Protein AF-A0A4Z1E036-F1 (afdb_monomer)

Structure (mmCIF, N/CA/C/O backbone):
data_AF-A0A4Z1E036-F1
#
_entry.id   AF-A0A4Z1E036-F1
#
loop_
_atom_site.group_PDB
_atom_site.id
_atom_site.type_symbol
_atom_site.label_atom_id
_atom_site.label_alt_id
_atom_site.label_comp_id
_atom_site.label_asym_id
_atom_site.label_entity_id
_atom_site.label_seq_id
_atom_site.pdbx_PDB_ins_code
_atom_site.Cartn_x
_atom_site.Cartn_y
_atom_site.Cartn_z
_atom_site.occupancy
_atom_site.B_iso_or_equiv
_atom_site.auth_seq_id
_atom_site.auth_comp_id
_atom_site.auth_asym_id
_atom_site.auth_atom_id
_atom_site.pdbx_PDB_model_num
ATOM 1 N N . MET A 1 1 ? -38.107 12.950 8.044 1.00 41.47 1 MET A N 1
ATOM 2 C CA . MET A 1 1 ? -37.523 11.751 8.669 1.00 41.47 1 MET A CA 1
ATOM 3 C C . MET A 1 1 ? -36.057 11.740 8.290 1.00 41.47 1 MET A C 1
ATOM 5 O O . MET A 1 1 ? -35.736 11.363 7.174 1.00 41.47 1 MET A O 1
ATOM 9 N N . SER A 1 2 ? -35.205 12.305 9.141 1.00 47.75 2 SER A N 1
ATOM 10 C CA . SER A 1 2 ? -33.756 12.141 9.045 1.00 47.75 2 SER A CA 1
ATOM 11 C C . SER A 1 2 ? -33.457 10.751 9.588 1.00 47.75 2 SER A C 1
ATOM 13 O O . SER A 1 2 ? -33.493 10.552 10.797 1.00 47.75 2 SER A O 1
ATOM 15 N N . GLY A 1 3 ? -33.319 9.769 8.699 1.00 47.22 3 GLY A N 1
ATOM 16 C CA . GLY A 1 3 ? -32.776 8.479 9.098 1.00 47.22 3 GLY A CA 1
ATOM 17 C C . GLY A 1 3 ? -31.309 8.702 9.423 1.00 47.22 3 GLY A C 1
ATOM 18 O O . GLY A 1 3 ? -30.538 9.004 8.514 1.00 47.22 3 GLY A O 1
ATOM 19 N N . GLU A 1 4 ? -30.954 8.641 10.704 1.00 47.59 4 GLU A N 1
ATOM 20 C CA . GLU A 1 4 ? -29.578 8.358 11.101 1.00 47.59 4 GLU A CA 1
ATOM 21 C C . GLU A 1 4 ? -29.178 7.072 10.384 1.00 47.59 4 GLU A C 1
ATOM 23 O O . GLU A 1 4 ? -29.801 6.023 10.552 1.00 47.59 4 GLU A O 1
ATOM 28 N N . VAL A 1 5 ? -28.209 7.185 9.480 1.00 48.34 5 VAL A N 1
ATOM 29 C CA . VAL A 1 5 ? -27.509 6.015 8.974 1.00 48.34 5 VAL A CA 1
ATOM 30 C C . VAL A 1 5 ? -26.535 5.662 10.084 1.00 48.34 5 VAL A C 1
ATOM 32 O O . VAL A 1 5 ? -25.464 6.259 10.163 1.00 48.34 5 VAL A O 1
ATOM 35 N N . ASP A 1 6 ? -26.934 4.745 10.964 1.00 50.53 6 ASP A N 1
ATOM 36 C CA . ASP A 1 6 ? -25.985 4.065 11.840 1.00 50.53 6 ASP A CA 1
ATOM 37 C C . ASP A 1 6 ? -25.040 3.277 10.931 1.00 50.53 6 ASP A C 1
ATOM 39 O O . ASP A 1 6 ? -25.366 2.199 10.426 1.00 50.53 6 ASP A O 1
ATOM 43 N N . LEU A 1 7 ? -23.879 3.868 10.651 1.00 52.84 7 LEU A N 1
ATOM 44 C CA . LEU A 1 7 ? -22.735 3.156 10.105 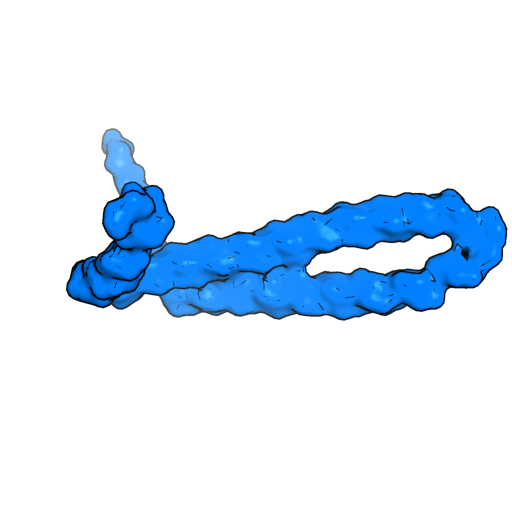1.00 52.84 7 LEU A CA 1
ATOM 45 C C . LEU A 1 7 ? -22.229 2.240 11.217 1.00 52.84 7 LEU A C 1
ATOM 47 O O . LEU A 1 7 ? -21.335 2.597 11.978 1.00 52.84 7 LEU A O 1
ATOM 51 N N . LEU A 1 8 ? -22.857 1.071 11.336 1.00 65.69 8 LEU A N 1
ATOM 52 C CA . LEU A 1 8 ? -22.370 0.005 12.193 1.00 65.69 8 LEU A CA 1
ATOM 53 C C . LEU A 1 8 ? -21.143 -0.597 11.498 1.00 65.69 8 LEU A C 1
ATOM 55 O O . LEU A 1 8 ? -21.268 -1.455 10.627 1.00 65.69 8 LEU A O 1
ATOM 59 N N . ILE A 1 9 ? -19.966 -0.067 11.813 1.00 66.56 9 ILE A N 1
ATOM 60 C CA . ILE A 1 9 ? -18.700 -0.674 11.413 1.00 66.56 9 ILE A CA 1
ATOM 61 C C . ILE A 1 9 ? -18.477 -1.841 12.372 1.00 66.56 9 ILE A C 1
ATOM 63 O O . ILE A 1 9 ? -18.337 -1.614 13.572 1.00 66.56 9 ILE A O 1
ATOM 67 N N . ASP A 1 10 ? -18.489 -3.074 11.862 1.00 81.81 10 ASP A N 1
ATOM 68 C CA . ASP A 1 10 ? -18.016 -4.225 12.630 1.00 81.81 10 ASP A CA 1
ATOM 69 C C . ASP A 1 10 ? -16.491 -4.085 12.784 1.00 81.81 10 ASP A C 1
ATOM 71 O O . ASP A 1 10 ? -15.777 -4.078 11.773 1.00 81.81 10 ASP A O 1
ATOM 75 N N . PRO A 1 11 ? -15.970 -3.923 14.012 1.00 79.31 11 PRO A N 1
ATOM 76 C CA . PRO A 1 11 ? -14.546 -3.699 14.216 1.00 79.31 11 PRO A CA 1
ATOM 77 C C . PRO A 1 11 ? -13.673 -4.853 13.723 1.00 79.31 11 PRO A C 1
ATOM 79 O O . PRO A 1 11 ? -12.568 -4.609 13.237 1.00 79.31 11 PRO A O 1
ATOM 82 N N . ASP A 1 12 ? -14.164 -6.092 13.791 1.00 80.38 12 ASP A N 1
ATOM 83 C CA . ASP A 1 12 ? -13.416 -7.258 13.323 1.00 80.38 12 ASP A CA 1
ATOM 84 C C . ASP A 1 12 ? -13.336 -7.268 11.785 1.00 80.38 12 ASP A C 1
ATOM 86 O O . ASP A 1 12 ? -12.280 -7.543 11.211 1.00 80.38 12 ASP A O 1
ATOM 90 N N . GLU A 1 13 ? -14.422 -6.891 11.100 1.00 83.75 13 GLU A N 1
ATOM 91 C CA . GLU A 1 13 ? -14.451 -6.747 9.636 1.00 83.75 13 GLU A CA 1
ATOM 92 C C . GLU A 1 13 ? -13.587 -5.569 9.157 1.00 83.75 13 GLU A C 1
ATOM 94 O O . GLU A 1 13 ? -12.921 -5.651 8.121 1.00 83.75 13 GLU A O 1
ATOM 99 N N . ALA A 1 14 ? -13.557 -4.478 9.925 1.00 80.38 14 ALA A N 1
ATOM 100 C CA . ALA A 1 14 ? -12.704 -3.329 9.656 1.00 80.38 14 ALA A CA 1
ATOM 101 C C . ALA A 1 14 ? -11.216 -3.673 9.825 1.00 80.38 14 ALA A C 1
ATOM 103 O O . ALA A 1 14 ? -10.407 -3.335 8.961 1.00 80.38 14 ALA A O 1
ATOM 104 N N . LEU A 1 15 ? -10.842 -4.402 10.880 1.00 82.44 15 LEU A N 1
ATOM 105 C CA . LEU A 1 15 ? -9.472 -4.897 11.051 1.00 82.44 15 LEU A CA 1
ATOM 106 C C . LEU A 1 15 ? -9.064 -5.857 9.927 1.00 82.44 15 LEU A C 1
ATOM 108 O O . LEU A 1 15 ? -7.929 -5.778 9.456 1.00 82.44 15 LEU A O 1
ATOM 112 N N . GLY A 1 16 ? -9.985 -6.706 9.461 1.00 84.56 16 GLY A N 1
ATOM 113 C CA . GLY A 1 16 ? -9.780 -7.539 8.273 1.00 84.56 16 GLY A CA 1
ATOM 114 C C . GLY A 1 16 ? -9.474 -6.703 7.027 1.00 84.56 16 GLY A C 1
ATOM 115 O O . GLY A 1 16 ? -8.433 -6.883 6.403 1.00 84.56 16 GLY A O 1
ATOM 116 N N . HIS A 1 17 ? -10.305 -5.700 6.723 1.00 83.06 17 HIS A N 1
ATOM 117 C CA . HIS A 1 17 ? -10.050 -4.784 5.604 1.00 83.06 17 HIS A CA 1
ATOM 118 C C . HIS A 1 17 ? -8.730 -4.014 5.744 1.00 83.06 17 HIS A C 1
ATOM 120 O O . HIS A 1 17 ? -8.036 -3.777 4.755 1.00 83.06 17 HIS A O 1
ATOM 126 N N . ALA A 1 18 ? -8.362 -3.602 6.960 1.00 82.44 18 ALA A N 1
ATOM 127 C CA . ALA A 1 18 ? -7.091 -2.929 7.202 1.00 82.44 18 ALA A CA 1
ATOM 128 C C . ALA A 1 18 ? -5.893 -3.831 6.864 1.00 82.44 18 ALA A C 1
ATOM 130 O O . ALA A 1 18 ? -4.922 -3.352 6.276 1.00 82.44 18 ALA A O 1
ATOM 131 N N . GLN A 1 19 ? -5.972 -5.126 7.189 1.00 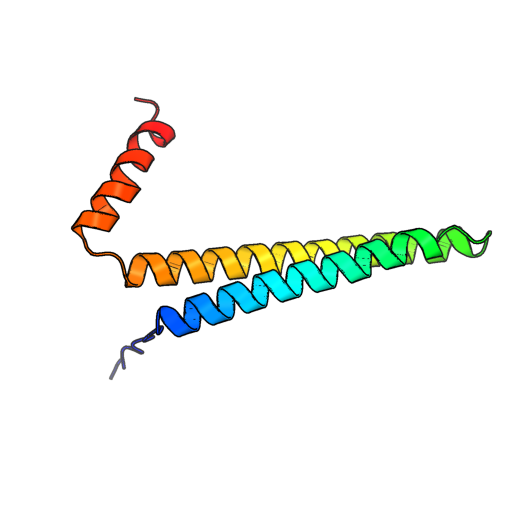84.25 19 GLN A N 1
ATOM 132 C CA . GLN A 1 19 ? -4.953 -6.115 6.828 1.00 84.25 19 GLN A CA 1
ATOM 133 C C . GLN A 1 19 ? -4.871 -6.305 5.310 1.00 84.25 19 GLN A C 1
ATOM 135 O O . GLN A 1 19 ? -3.770 -6.240 4.769 1.00 84.25 19 GLN A O 1
ATOM 140 N N . ASP A 1 20 ? -6.008 -6.400 4.615 1.00 87.00 20 ASP A N 1
ATOM 141 C CA . ASP A 1 20 ? -6.043 -6.497 3.148 1.00 87.00 20 ASP A CA 1
ATOM 142 C C . ASP A 1 20 ? -5.353 -5.296 2.473 1.00 87.00 20 A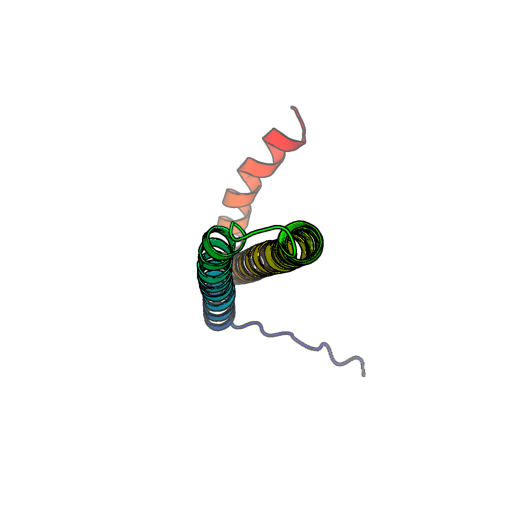SP A C 1
ATOM 144 O O . ASP A 1 20 ? -4.637 -5.440 1.479 1.00 87.00 20 ASP A O 1
ATOM 148 N N . HIS A 1 21 ? -5.531 -4.087 3.020 1.00 85.62 21 HIS A N 1
ATOM 149 C CA . HIS A 1 21 ? -4.853 -2.890 2.522 1.00 85.62 21 HIS A CA 1
ATOM 150 C C . HIS A 1 21 ? -3.330 -2.950 2.702 1.00 85.62 21 HIS A C 1
ATOM 152 O O . HIS A 1 21 ? -2.607 -2.497 1.811 1.00 85.62 21 HIS A O 1
ATOM 158 N N . VAL A 1 22 ? -2.850 -3.502 3.820 1.00 82.94 22 VAL A N 1
ATOM 159 C CA . VAL A 1 22 ? -1.416 -3.688 4.091 1.00 82.94 22 VAL A CA 1
ATOM 160 C C . VAL A 1 22 ? -0.824 -4.757 3.174 1.00 82.94 22 VAL A C 1
ATOM 162 O O . VAL A 1 22 ? 0.196 -4.500 2.541 1.00 82.94 22 VAL A O 1
ATOM 165 N N . GLU A 1 23 ? -1.485 -5.907 3.022 1.00 88.06 23 GLU A N 1
ATOM 166 C CA . GLU A 1 23 ? -1.039 -6.966 2.105 1.00 88.06 23 GLU A CA 1
ATOM 167 C C . GLU A 1 23 ? -0.973 -6.464 0.656 1.00 88.06 23 GLU A C 1
ATOM 169 O O . GLU A 1 23 ? 0.021 -6.676 -0.039 1.00 88.06 23 GLU A O 1
ATOM 174 N N . ALA A 1 24 ? -1.981 -5.706 0.212 1.00 83.12 24 ALA A N 1
ATOM 175 C CA . ALA A 1 24 ? -1.976 -5.093 -1.113 1.00 83.12 24 ALA A CA 1
ATOM 176 C C . ALA A 1 24 ? -0.822 -4.089 -1.300 1.00 83.12 24 ALA A C 1
ATOM 178 O O . ALA A 1 24 ? -0.245 -4.011 -2.386 1.00 83.12 24 ALA A O 1
ATOM 179 N N . ALA A 1 25 ? -0.476 -3.320 -0.262 1.00 81.94 25 ALA A N 1
ATOM 180 C CA . ALA A 1 25 ? 0.662 -2.403 -0.297 1.00 81.94 25 ALA A CA 1
ATOM 181 C C . ALA A 1 25 ? 1.998 -3.162 -0.424 1.00 81.94 25 ALA A C 1
ATOM 183 O O . ALA A 1 25 ? 2.839 -2.778 -1.243 1.00 81.94 25 ALA A O 1
ATOM 184 N N . ASP A 1 26 ? 2.163 -4.262 0.314 1.00 82.62 26 ASP A N 1
ATOM 185 C CA . ASP A 1 26 ? 3.353 -5.119 0.256 1.00 82.62 26 ASP A CA 1
ATOM 186 C C . ASP A 1 26 ? 3.511 -5.799 -1.116 1.00 82.62 26 ASP A C 1
ATOM 188 O O . ASP A 1 26 ? 4.601 -5.777 -1.704 1.00 82.62 26 ASP A O 1
ATOM 192 N N . ASP A 1 27 ? 2.427 -6.336 -1.682 1.00 87.44 27 ASP A N 1
ATOM 193 C CA . ASP A 1 27 ? 2.421 -6.936 -3.022 1.00 87.44 27 ASP A CA 1
ATOM 194 C C . ASP A 1 27 ? 2.814 -5.914 -4.102 1.00 87.44 27 ASP A C 1
ATOM 196 O O . ASP A 1 27 ? 3.659 -6.187 -4.966 1.00 87.44 27 ASP A O 1
ATOM 200 N N . LEU A 1 28 ? 2.248 -4.704 -4.036 1.00 83.94 28 LEU A N 1
ATOM 201 C CA . LEU A 1 28 ? 2.586 -3.603 -4.941 1.00 83.94 28 LEU A CA 1
ATOM 202 C C . LEU A 1 28 ? 4.057 -3.188 -4.803 1.00 83.94 28 LEU A C 1
ATOM 204 O O . LEU A 1 28 ? 4.734 -2.981 -5.815 1.00 83.94 28 LEU A O 1
ATOM 208 N N . GLN A 1 29 ? 4.586 -3.127 -3.579 1.00 85.75 29 GLN A N 1
ATOM 209 C CA . GLN A 1 29 ? 6.002 -2.851 -3.340 1.00 85.75 29 GLN A CA 1
ATOM 210 C C . GLN A 1 29 ? 6.901 -3.940 -3.946 1.00 85.75 29 GLN A C 1
ATOM 212 O O . GLN A 1 29 ? 7.940 -3.633 -4.542 1.00 85.75 29 GLN A O 1
ATOM 217 N N . GLY A 1 30 ? 6.493 -5.209 -3.854 1.00 83.88 30 GLY A N 1
ATOM 218 C CA . GLY A 1 30 ? 7.165 -6.333 -4.504 1.00 83.88 30 GLY A CA 1
ATOM 219 C C . GLY A 1 30 ? 7.234 -6.176 -6.025 1.00 83.88 30 GLY A C 1
ATOM 220 O O . GLY A 1 30 ? 8.306 -6.340 -6.618 1.00 83.88 30 GLY A O 1
ATOM 221 N N . VAL A 1 31 ? 6.122 -5.784 -6.656 1.00 83.50 31 VAL A N 1
ATOM 222 C CA . VAL A 1 31 ? 6.065 -5.493 -8.100 1.00 83.50 31 VAL A CA 1
ATOM 223 C C . VAL A 1 31 ? 7.002 -4.341 -8.469 1.00 83.50 31 VAL A C 1
ATOM 225 O O . VAL A 1 31 ? 7.766 -4.461 -9.429 1.00 83.50 31 VAL A O 1
ATOM 228 N N . LEU A 1 32 ? 7.005 -3.251 -7.695 1.00 81.06 32 LEU A N 1
ATOM 229 C CA . LEU A 1 32 ? 7.869 -2.093 -7.945 1.00 81.06 32 LEU A CA 1
ATOM 230 C C . LEU A 1 32 ? 9.354 -2.452 -7.882 1.00 81.06 32 LEU A C 1
ATOM 232 O O . LEU A 1 32 ? 10.122 -2.083 -8.774 1.00 81.06 32 LEU A O 1
ATOM 236 N N . ASN A 1 33 ? 9.747 -3.244 -6.885 1.00 80.56 33 ASN A N 1
ATOM 237 C CA . ASN A 1 33 ? 11.119 -3.727 -6.741 1.00 80.56 33 ASN A CA 1
ATOM 238 C C . ASN A 1 33 ? 11.564 -4.598 -7.932 1.00 80.56 33 ASN A C 1
ATOM 240 O O . ASN A 1 33 ? 12.742 -4.593 -8.290 1.00 80.56 33 ASN A O 1
ATOM 244 N N . GLY A 1 34 ? 10.636 -5.318 -8.573 1.00 74.50 34 GLY A N 1
ATOM 245 C CA . GLY A 1 34 ? 10.899 -6.122 -9.772 1.00 74.50 34 GLY A CA 1
ATOM 246 C C . GLY A 1 34 ? 11.048 -5.314 -11.068 1.00 74.50 34 GLY A C 1
ATOM 247 O O . GLY A 1 34 ? 11.672 -5.794 -12.014 1.00 74.50 34 GLY A O 1
ATOM 248 N N . ILE A 1 35 ? 10.520 -4.088 -11.124 1.00 70.56 35 ILE A N 1
ATOM 249 C CA . ILE A 1 35 ? 10.595 -3.210 -12.304 1.00 70.56 35 ILE A CA 1
ATOM 250 C C . ILE A 1 35 ? 11.966 -2.524 -12.414 1.00 70.56 35 ILE A C 1
ATOM 252 O O . ILE A 1 35 ? 12.508 -2.411 -13.517 1.00 70.56 35 ILE A O 1
ATOM 256 N N . VAL A 1 36 ? 12.558 -2.119 -11.284 1.00 64.06 36 VAL A N 1
ATOM 257 C CA . VAL A 1 36 ? 13.885 -1.474 -11.205 1.00 64.06 36 VAL A CA 1
ATOM 258 C C . VAL A 1 36 ? 14.977 -2.211 -12.009 1.00 64.06 36 VAL A C 1
ATOM 260 O O . VAL A 1 36 ? 15.648 -1.559 -12.811 1.00 64.06 36 VAL A O 1
ATOM 263 N N . PRO A 1 37 ? 15.149 -3.546 -11.900 1.00 61.00 37 PRO A N 1
ATOM 264 C CA . PRO A 1 37 ? 16.180 -4.269 -12.653 1.00 61.00 37 PRO A CA 1
ATOM 265 C C . PRO A 1 37 ? 15.942 -4.373 -14.174 1.00 61.00 37 PRO A C 1
ATOM 267 O O . PRO A 1 37 ? 16.864 -4.735 -14.900 1.00 61.00 37 PRO A O 1
ATOM 270 N N . VAL A 1 38 ? 14.748 -4.061 -14.696 1.00 61.16 38 VAL A N 1
ATOM 271 C CA . VAL A 1 38 ? 14.438 -4.174 -16.141 1.00 61.16 38 VAL A CA 1
ATOM 272 C C . VAL A 1 38 ? 14.845 -2.916 -16.930 1.00 61.16 38 VAL A C 1
ATOM 274 O O . VAL A 1 38 ? 15.054 -2.983 -18.142 1.00 61.16 38 VAL A O 1
ATOM 277 N N . ALA A 1 39 ? 15.011 -1.768 -16.264 1.00 59.44 39 ALA A N 1
ATOM 278 C CA . ALA A 1 39 ? 15.250 -0.472 -16.909 1.00 59.44 39 ALA A CA 1
ATOM 279 C C . ALA A 1 39 ? 16.676 -0.274 -17.478 1.00 59.44 39 ALA A C 1
ATOM 281 O O . ALA A 1 39 ? 16.890 0.627 -18.290 1.00 59.44 39 ALA A O 1
ATOM 282 N N . GLU A 1 40 ? 17.658 -1.103 -17.106 1.00 59.50 40 GLU A N 1
ATOM 283 C CA . GLU A 1 40 ? 19.085 -0.877 -17.415 1.00 59.50 40 GLU A CA 1
ATOM 284 C C . GLU A 1 40 ? 19.519 -1.206 -18.871 1.00 59.50 40 GLU A C 1
ATOM 286 O O . GLU A 1 40 ? 20.704 -1.138 -19.204 1.00 59.50 40 GLU A O 1
ATOM 291 N N . ALA A 1 41 ? 18.598 -1.514 -19.794 1.00 58.12 41 ALA A N 1
ATOM 292 C CA . ALA A 1 41 ? 18.923 -2.010 -21.141 1.00 58.12 41 ALA A CA 1
ATOM 293 C C . ALA A 1 41 ? 18.754 -0.980 -22.297 1.00 58.12 41 ALA A C 1
ATOM 295 O O . ALA A 1 41 ? 17.838 -1.092 -23.106 1.00 58.12 41 ALA A O 1
ATOM 296 N N . GLY A 1 42 ? 19.699 -0.031 -22.443 1.00 56.81 42 GLY A N 1
ATOM 297 C CA . GLY A 1 42 ? 20.089 0.640 -23.715 1.00 56.81 42 GLY A CA 1
ATOM 298 C C . GLY A 1 42 ? 19.172 1.729 -24.334 1.00 56.81 42 GLY A C 1
ATOM 299 O O . GLY A 1 42 ? 17.962 1.628 -24.286 1.00 56.81 42 GLY A O 1
ATOM 300 N N . MET A 1 43 ? 19.764 2.747 -24.997 1.00 51.72 43 MET A N 1
ATOM 301 C CA . MET A 1 43 ? 19.275 4.098 -25.427 1.00 51.72 43 MET A CA 1
ATOM 302 C C . MET A 1 43 ? 17.822 4.354 -25.933 1.00 51.72 43 MET A C 1
ATOM 304 O O . MET A 1 43 ? 17.448 5.519 -26.051 1.00 51.72 43 MET A O 1
ATOM 308 N N . ALA A 1 44 ? 16.956 3.354 -26.137 1.00 57.03 44 ALA A N 1
ATOM 309 C CA . ALA A 1 44 ? 15.501 3.550 -25.956 1.00 57.03 44 ALA A CA 1
ATOM 310 C C . ALA A 1 44 ? 15.141 3.766 -24.463 1.00 57.03 44 ALA A C 1
ATOM 312 O O . ALA A 1 44 ? 14.039 4.196 -24.120 1.00 57.03 44 ALA A O 1
ATOM 313 N N . ALA A 1 45 ? 16.123 3.513 -23.597 1.00 59.84 45 ALA A N 1
ATOM 314 C CA . ALA A 1 45 ? 16.113 3.597 -22.158 1.00 59.84 45 ALA A CA 1
ATOM 315 C C . ALA A 1 45 ? 15.715 4.968 -21.649 1.00 59.84 45 ALA A C 1
ATOM 317 O O . ALA A 1 45 ? 14.919 4.987 -20.749 1.00 59.84 45 ALA A O 1
ATOM 318 N N . THR A 1 46 ? 16.142 6.115 -22.183 1.00 66.81 46 THR A N 1
ATOM 319 C CA . THR A 1 46 ? 15.854 7.390 -21.486 1.00 66.81 46 THR A CA 1
ATOM 320 C C . THR A 1 46 ? 14.359 7.726 -21.424 1.00 66.81 46 THR A C 1
ATOM 322 O O . THR A 1 46 ? 13.864 8.171 -20.394 1.00 66.81 46 THR A O 1
ATOM 325 N N . LEU A 1 47 ? 13.618 7.492 -22.511 1.00 68.75 47 LEU A N 1
ATOM 326 C CA . LEU A 1 47 ? 12.178 7.771 -22.564 1.00 68.75 47 LEU A CA 1
ATOM 327 C C . LEU A 1 47 ? 11.383 6.689 -21.820 1.00 68.75 47 LEU A C 1
ATOM 329 O O . LEU A 1 47 ? 10.433 6.997 -21.107 1.00 68.75 47 LEU A O 1
ATOM 333 N N . VAL A 1 48 ? 11.819 5.431 -21.932 1.00 74.19 48 VAL A N 1
ATOM 334 C CA . VAL A 1 48 ? 11.269 4.305 -21.165 1.00 74.19 48 VAL A CA 1
ATOM 335 C C . VAL A 1 48 ? 11.557 4.464 -19.670 1.00 74.19 48 VAL A C 1
ATOM 337 O O . VAL A 1 48 ? 10.674 4.237 -18.864 1.00 74.19 48 VAL A O 1
ATOM 340 N N . GLN A 1 49 ? 12.738 4.930 -19.292 1.00 75.25 49 GLN A N 1
ATOM 341 C CA . GLN A 1 49 ? 13.192 5.174 -17.926 1.00 75.25 49 GLN A CA 1
ATOM 342 C C . GLN A 1 49 ? 12.431 6.346 -17.319 1.00 75.25 49 GLN A C 1
ATOM 344 O O . GLN A 1 49 ? 11.931 6.201 -16.218 1.00 75.25 49 GLN A O 1
ATOM 349 N N . ALA A 1 50 ? 12.208 7.437 -18.059 1.00 76.75 50 ALA A N 1
ATOM 350 C CA . ALA A 1 50 ? 11.340 8.523 -17.599 1.00 76.75 50 ALA A CA 1
ATOM 351 C C . ALA A 1 50 ? 9.881 8.065 -17.391 1.00 76.75 50 ALA A C 1
ATOM 353 O O . ALA A 1 50 ? 9.219 8.485 -16.442 1.00 76.75 50 ALA A O 1
ATOM 354 N N . LEU A 1 51 ? 9.365 7.189 -18.263 1.00 78.12 51 LEU A N 1
ATOM 355 C CA . LEU A 1 51 ? 8.041 6.582 -18.086 1.00 78.12 51 LEU A CA 1
ATOM 356 C C . LEU A 1 51 ? 8.012 5.621 -16.892 1.00 78.12 51 LEU A C 1
ATOM 358 O O . LEU A 1 51 ? 7.044 5.635 -16.141 1.00 78.12 51 LEU A O 1
ATOM 362 N N . LEU A 1 52 ? 9.064 4.827 -16.690 1.00 79.19 52 LEU A N 1
ATOM 363 C CA . LEU A 1 52 ? 9.197 3.910 -15.560 1.00 79.19 52 LEU A CA 1
ATOM 364 C C . LEU A 1 52 ? 9.328 4.665 -14.237 1.00 79.19 52 LEU A C 1
ATOM 366 O O . LEU A 1 52 ? 8.628 4.325 -13.297 1.00 79.19 52 LEU A O 1
ATOM 370 N N . GLU A 1 53 ? 10.133 5.724 -14.169 1.00 81.31 53 GLU A N 1
ATOM 371 C CA . GLU A 1 53 ? 10.245 6.603 -12.998 1.00 81.31 53 GLU A CA 1
ATOM 372 C C . GLU A 1 53 ? 8.896 7.234 -12.647 1.00 81.31 53 GLU A C 1
ATOM 374 O O . GLU A 1 53 ? 8.503 7.273 -11.478 1.00 81.31 53 GLU A O 1
ATOM 379 N N . ARG A 1 54 ? 8.142 7.680 -13.659 1.00 81.88 54 ARG A N 1
ATOM 380 C CA . ARG A 1 54 ? 6.790 8.201 -13.456 1.00 81.88 54 ARG A CA 1
ATOM 381 C C . ARG A 1 54 ? 5.832 7.127 -12.941 1.00 81.88 54 ARG A C 1
ATOM 383 O O . ARG A 1 54 ? 5.133 7.374 -11.965 1.00 81.88 54 ARG A O 1
ATOM 390 N N . VAL A 1 55 ? 5.821 5.948 -13.561 1.00 82.00 55 VAL A N 1
ATOM 391 C CA . VAL A 1 55 ? 4.987 4.813 -13.132 1.00 82.00 55 VAL A CA 1
ATOM 392 C C . VAL A 1 55 ? 5.356 4.380 -11.715 1.00 82.00 55 VAL A C 1
ATOM 394 O O . VAL A 1 55 ? 4.462 4.132 -10.914 1.00 82.00 55 VAL A O 1
ATOM 397 N N . MET A 1 56 ? 6.644 4.351 -11.372 1.00 83.50 56 MET A N 1
ATOM 398 C CA . MET A 1 56 ? 7.114 4.048 -10.022 1.00 83.50 56 MET A CA 1
ATOM 399 C C . MET A 1 56 ? 6.639 5.091 -9.011 1.00 83.50 56 MET A C 1
ATOM 401 O O . MET A 1 56 ? 6.169 4.720 -7.944 1.00 83.50 56 MET A O 1
ATOM 405 N N . THR A 1 57 ? 6.705 6.377 -9.357 1.00 86.25 57 THR A N 1
ATOM 406 C CA . THR A 1 57 ? 6.240 7.470 -8.488 1.00 86.25 57 THR A CA 1
ATOM 407 C C . THR A 1 57 ? 4.733 7.386 -8.243 1.00 86.25 57 THR A C 1
ATOM 409 O O . THR A 1 57 ? 4.282 7.463 -7.103 1.00 86.25 57 THR A O 1
ATOM 412 N N . GLU A 1 58 ? 3.945 7.204 -9.306 1.00 85.38 58 GLU A N 1
ATOM 413 C CA . GLU A 1 58 ? 2.488 7.064 -9.207 1.00 85.38 58 GLU A CA 1
ATOM 414 C C . GLU A 1 58 ? 2.109 5.793 -8.429 1.00 85.38 58 GLU A C 1
ATOM 416 O O . GLU A 1 58 ? 1.202 5.825 -7.602 1.00 85.38 58 GLU A O 1
ATOM 421 N N . SER A 1 59 ? 2.846 4.696 -8.618 1.00 84.50 59 SER A N 1
ATOM 422 C CA . SER A 1 59 ? 2.618 3.447 -7.885 1.00 84.50 59 SER A CA 1
ATOM 423 C C . SER A 1 59 ? 3.013 3.549 -6.413 1.00 84.50 59 SER A C 1
ATOM 425 O O . SER A 1 59 ? 2.303 3.017 -5.567 1.00 84.50 59 SER A O 1
ATOM 427 N N . GLN A 1 60 ? 4.089 4.270 -6.080 1.00 87.69 60 GLN A N 1
ATOM 428 C CA . GLN A 1 60 ? 4.460 4.525 -4.687 1.00 87.69 60 GLN A CA 1
ATOM 429 C C . GLN A 1 60 ? 3.368 5.321 -3.968 1.00 87.69 60 GLN A C 1
ATOM 431 O O . GLN A 1 60 ? 2.991 4.977 -2.855 1.00 87.69 60 GLN A O 1
ATOM 436 N N . ALA A 1 61 ? 2.777 6.319 -4.631 1.00 88.00 61 ALA A N 1
ATOM 437 C CA . ALA A 1 61 ? 1.650 7.055 -4.062 1.00 88.00 61 ALA A CA 1
ATOM 438 C C . ALA A 1 61 ? 0.431 6.150 -3.782 1.00 88.00 61 ALA A C 1
ATOM 440 O O . ALA A 1 61 ? -0.301 6.381 -2.818 1.00 88.00 61 ALA A O 1
ATOM 441 N N . ILE A 1 62 ? 0.213 5.109 -4.596 1.00 86.44 62 ILE A N 1
ATOM 442 C CA . ILE A 1 62 ? -0.840 4.106 -4.364 1.00 86.44 62 ILE A CA 1
ATOM 443 C C . ILE A 1 62 ? -0.506 3.241 -3.141 1.00 86.44 62 ILE A C 1
ATOM 445 O O . ILE A 1 62 ? -1.383 3.045 -2.300 1.00 86.44 62 ILE A O 1
ATOM 449 N N . VAL A 1 63 ? 0.742 2.772 -3.017 1.00 89.38 63 VAL A N 1
ATOM 450 C CA . VAL A 1 63 ? 1.234 2.020 -1.844 1.00 89.38 63 VAL A CA 1
ATOM 451 C C . VAL A 1 63 ? 1.028 2.832 -0.563 1.00 89.38 63 VAL A C 1
ATOM 453 O O . VAL A 1 63 ? 0.402 2.349 0.381 1.00 89.38 63 VAL A O 1
ATOM 456 N N . ASP A 1 64 ? 1.465 4.092 -0.558 1.00 87.56 64 ASP A N 1
ATOM 457 C CA . ASP A 1 64 ? 1.336 4.989 0.592 1.00 87.56 64 ASP A CA 1
ATOM 458 C C . ASP A 1 64 ? -0.139 5.218 0.955 1.00 87.56 64 ASP A C 1
ATOM 460 O O . ASP A 1 64 ? -0.518 5.181 2.126 1.00 87.56 64 ASP A O 1
ATOM 464 N N . THR A 1 65 ? -0.999 5.397 -0.053 1.00 87.94 65 THR A N 1
ATOM 465 C CA . THR A 1 65 ? -2.445 5.559 0.154 1.00 87.94 65 THR A CA 1
ATOM 466 C C . THR A 1 65 ? -3.055 4.313 0.789 1.00 87.94 65 THR A C 1
ATOM 468 O O . THR A 1 65 ? -3.813 4.436 1.749 1.00 87.94 65 THR A O 1
ATOM 471 N N . HIS A 1 66 ? -2.723 3.119 0.293 1.00 85.38 66 HIS A N 1
ATOM 472 C CA . HIS A 1 66 ? -3.201 1.864 0.873 1.00 85.38 66 HIS A CA 1
ATOM 473 C C . HIS A 1 66 ? -2.748 1.703 2.328 1.00 85.38 66 HIS A C 1
ATOM 475 O O . HIS A 1 66 ? -3.570 1.374 3.180 1.00 85.38 66 HIS A O 1
ATOM 481 N N . SER A 1 67 ? -1.489 2.023 2.640 1.00 81.50 67 SER A N 1
ATOM 482 C CA . SER A 1 67 ? -0.984 1.987 4.016 1.00 81.50 67 SER A CA 1
ATOM 483 C C . SER A 1 67 ? -1.729 2.964 4.936 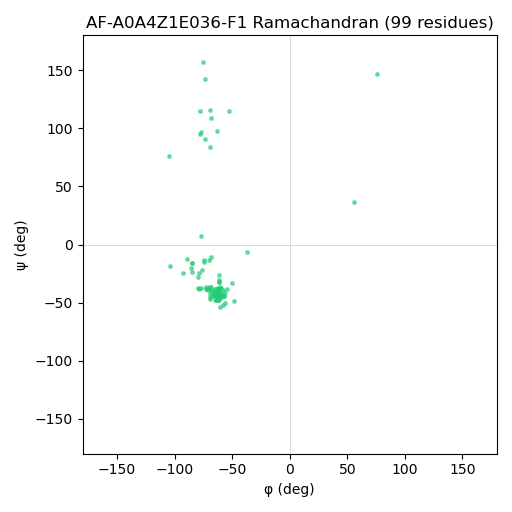1.00 81.50 67 SER A C 1
ATOM 485 O O . SER A 1 67 ? -2.162 2.575 6.022 1.00 81.50 67 SER A O 1
ATOM 487 N N . VA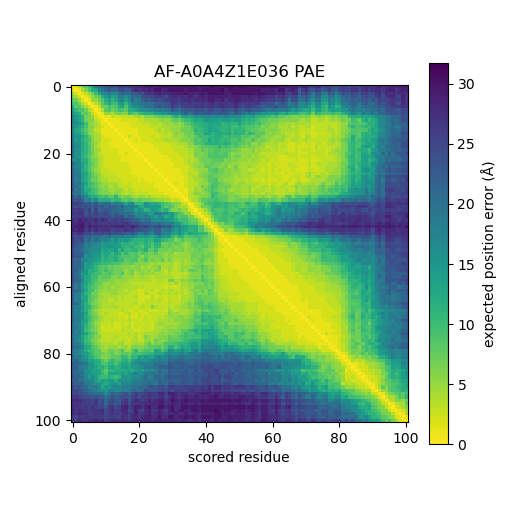L A 1 68 ? -1.949 4.209 4.494 1.00 86.69 68 VAL A N 1
ATOM 488 C CA . VAL A 1 68 ? -2.701 5.214 5.265 1.00 86.69 68 VAL A CA 1
ATOM 489 C C . VAL A 1 68 ? -4.146 4.774 5.489 1.00 86.69 68 VAL A C 1
ATOM 491 O O . VAL A 1 68 ? -4.642 4.874 6.609 1.00 86.69 68 VAL A O 1
ATOM 494 N N . VAL A 1 69 ? -4.823 4.267 4.456 1.00 82.56 69 VAL A N 1
ATOM 495 C CA . VAL A 1 69 ? -6.204 3.778 4.574 1.00 82.56 69 VAL A CA 1
ATOM 496 C C . VAL A 1 69 ? -6.281 2.612 5.557 1.00 82.56 69 VAL A C 1
ATOM 498 O O . VAL A 1 69 ? -7.118 2.651 6.455 1.00 82.56 69 VAL A O 1
ATOM 501 N N . GLY A 1 70 ? -5.379 1.631 5.456 1.00 80.50 70 GLY A N 1
ATOM 502 C CA . GLY A 1 70 ? -5.309 0.526 6.414 1.00 80.50 70 GLY A CA 1
ATOM 503 C C . GLY A 1 70 ? -5.112 1.016 7.852 1.00 80.50 70 GLY A C 1
ATOM 504 O O . GLY A 1 70 ? -5.837 0.600 8.753 1.00 80.50 70 GLY A O 1
ATOM 505 N N . GLY A 1 71 ? -4.206 1.976 8.064 1.00 76.69 71 GLY A N 1
ATOM 506 C CA . GLY A 1 71 ? -3.976 2.588 9.375 1.00 76.69 71 GLY A CA 1
ATOM 507 C C . GLY A 1 71 ? -5.199 3.322 9.937 1.00 76.69 71 GLY A C 1
ATOM 508 O O . GLY A 1 71 ? -5.525 3.156 11.110 1.00 76.69 71 GLY A O 1
ATOM 509 N N . ILE A 1 72 ? -5.911 4.094 9.108 1.00 83.75 72 ILE A N 1
ATOM 510 C CA . ILE A 1 72 ? -7.139 4.801 9.512 1.00 83.75 72 ILE A CA 1
ATOM 511 C C . ILE A 1 72 ? -8.230 3.806 9.906 1.00 83.75 72 ILE A C 1
ATOM 513 O O . ILE A 1 72 ? -8.854 3.967 10.952 1.00 83.75 72 ILE A O 1
ATOM 517 N N . VAL A 1 73 ? -8.457 2.776 9.087 1.00 83.06 73 VAL A N 1
ATOM 518 C CA . VAL A 1 73 ? -9.484 1.764 9.357 1.00 83.06 73 VAL A CA 1
ATOM 519 C C . VAL A 1 73 ? -9.161 1.005 10.646 1.00 83.06 73 VAL A C 1
ATOM 521 O O . VAL A 1 73 ? -10.047 0.832 11.480 1.00 83.06 73 VAL A O 1
ATOM 524 N N . ALA A 1 74 ? -7.896 0.632 10.863 1.00 80.44 74 ALA A N 1
ATOM 525 C CA . ALA A 1 74 ? -7.462 -0.006 12.103 1.00 80.44 74 ALA A CA 1
ATOM 526 C C . ALA A 1 74 ? -7.640 0.905 13.329 1.00 80.44 74 ALA A C 1
ATOM 528 O O . ALA A 1 74 ? -8.081 0.435 14.376 1.00 80.44 74 ALA A O 1
ATOM 529 N N . GLY A 1 75 ? -7.334 2.201 13.203 1.00 82.44 75 GLY A N 1
ATOM 530 C CA . GLY A 1 75 ? -7.534 3.185 14.269 1.00 82.44 75 GLY A CA 1
ATOM 531 C C . GLY A 1 75 ? -9.006 3.341 14.650 1.00 82.44 75 GLY A C 1
ATOM 532 O O . GLY A 1 75 ? -9.345 3.238 15.823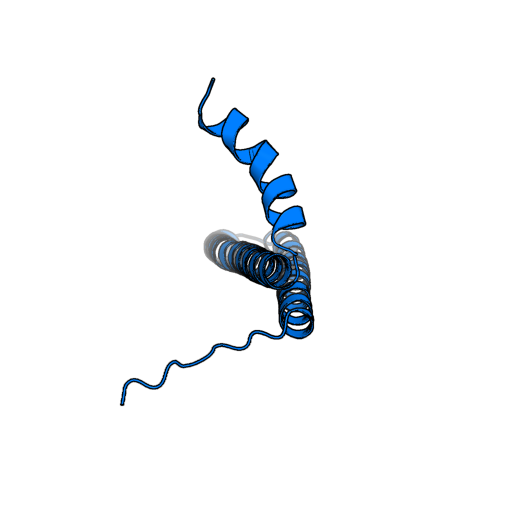 1.00 82.44 75 GLY A O 1
ATOM 533 N N . ILE A 1 76 ? -9.891 3.493 13.660 1.00 81.56 76 ILE A N 1
ATOM 534 C CA . ILE A 1 76 ? -11.341 3.581 13.889 1.00 81.56 76 ILE A CA 1
ATOM 535 C C . ILE A 1 76 ? -11.862 2.297 14.539 1.00 81.56 76 ILE A C 1
ATOM 537 O O . ILE A 1 76 ? -12.578 2.366 15.534 1.00 81.56 76 ILE A O 1
ATOM 541 N N . ALA A 1 77 ? -11.491 1.128 14.007 1.00 80.12 77 ALA A N 1
ATOM 542 C CA . ALA A 1 77 ? -11.909 -0.157 14.561 1.00 80.12 77 ALA A CA 1
ATOM 543 C C . ALA A 1 77 ? -11.490 -0.285 16.030 1.00 80.12 77 ALA A C 1
ATOM 545 O O . ALA A 1 77 ? -12.297 -0.649 16.887 1.00 80.12 77 ALA A O 1
ATOM 546 N N . ARG A 1 78 ? -10.249 0.101 16.338 1.00 77.44 78 ARG A N 1
ATOM 547 C CA . ARG A 1 78 ? -9.735 0.108 17.701 1.00 77.44 78 ARG A CA 1
ATOM 548 C C . ARG A 1 78 ? -10.554 1.037 18.596 1.00 77.44 78 ARG A C 1
ATOM 550 O O . ARG A 1 78 ? -11.112 0.545 19.571 1.00 7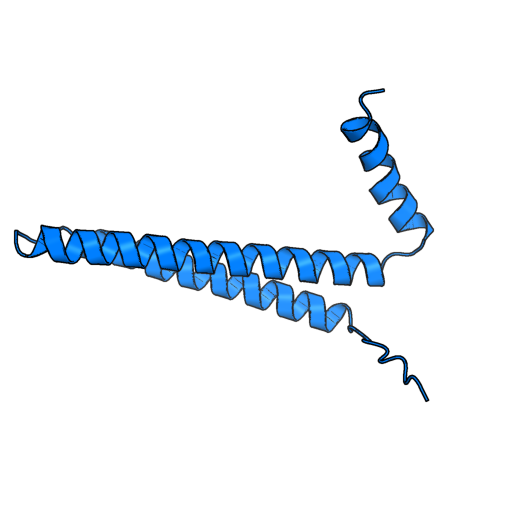7.44 78 ARG A O 1
ATOM 557 N N . ASP A 1 79 ? -10.734 2.302 18.225 1.00 76.88 79 ASP A N 1
ATOM 558 C CA . ASP A 1 79 ? -11.532 3.271 18.992 1.00 76.88 79 ASP A CA 1
ATOM 559 C C . ASP A 1 79 ? -12.960 2.776 19.263 1.00 76.88 79 ASP A C 1
ATOM 561 O O . ASP A 1 79 ? -13.482 2.955 20.359 1.00 76.88 79 ASP A O 1
ATOM 565 N N . THR A 1 80 ? -13.583 2.089 18.301 1.00 73.75 80 THR A N 1
ATOM 566 C CA . THR A 1 80 ? -14.940 1.537 18.468 1.00 73.75 80 THR A CA 1
ATOM 567 C C . THR A 1 80 ? -15.020 0.299 19.370 1.00 73.75 80 THR A C 1
ATOM 569 O O . THR A 1 80 ? -16.115 -0.083 19.781 1.00 73.75 80 THR A O 1
ATOM 572 N N . THR A 1 81 ? -13.885 -0.331 19.691 1.00 71.62 81 THR A N 1
ATOM 573 C CA . THR A 1 81 ? -13.802 -1.504 20.590 1.00 71.62 81 THR A CA 1
ATOM 574 C C . THR A 1 81 ? -13.286 -1.175 21.982 1.00 71.62 81 THR A C 1
ATOM 576 O O . THR A 1 81 ? -13.477 -1.972 22.904 1.00 71.62 81 THR A O 1
ATOM 579 N N . LEU A 1 82 ? -12.619 -0.031 22.144 1.00 69.00 82 LEU A N 1
ATOM 580 C CA . LEU A 1 82 ? -12.075 0.401 23.422 1.00 69.00 82 LEU A CA 1
ATOM 581 C C . LEU A 1 82 ? -13.196 0.875 24.350 1.00 69.00 82 LEU A C 1
ATOM 583 O O . LEU A 1 82 ? -14.161 1.512 23.932 1.00 69.00 82 LEU A O 1
ATOM 587 N N . THR A 1 83 ? -13.062 0.572 25.640 1.00 70.75 83 THR A N 1
ATOM 588 C CA . THR A 1 83 ? -13.921 1.172 26.665 1.00 70.75 83 THR A CA 1
ATOM 589 C C . THR A 1 83 ? -13.496 2.617 26.938 1.00 70.75 83 THR A C 1
ATOM 591 O O . THR A 1 83 ? -12.331 2.966 26.749 1.00 70.75 83 THR A O 1
ATOM 594 N N . ASP A 1 84 ? -14.405 3.452 27.454 1.00 65.75 84 ASP A N 1
ATOM 595 C CA . ASP A 1 84 ? -14.121 4.856 27.815 1.00 65.75 84 ASP A CA 1
ATOM 596 C C . ASP A 1 84 ? -12.864 5.015 28.699 1.00 65.75 84 ASP A C 1
ATOM 598 O O . ASP A 1 84 ? -12.123 5.991 28.590 1.00 65.75 84 ASP A O 1
ATOM 602 N N . GLU A 1 85 ? -12.602 4.033 29.564 1.00 66.12 85 GLU A N 1
ATOM 603 C CA . GLU A 1 85 ? -11.441 3.998 30.458 1.00 66.12 85 GLU A CA 1
ATOM 604 C C . GLU A 1 85 ? -10.137 3.715 29.687 1.00 66.12 85 GLU A C 1
ATOM 606 O O . GLU A 1 85 ? -9.117 4.351 29.942 1.00 66.12 85 GLU A O 1
ATOM 611 N N . GLN A 1 86 ? -10.183 2.843 28.674 1.00 67.06 86 GLN A N 1
ATOM 612 C CA . GLN A 1 86 ? -9.040 2.545 27.804 1.00 67.06 86 GLN A CA 1
ATOM 613 C C . GLN A 1 86 ? -8.733 3.689 26.828 1.00 67.06 86 GLN A C 1
ATOM 615 O O . GLN A 1 86 ? -7.564 3.983 26.586 1.00 67.06 86 GLN A O 1
ATOM 620 N N . VAL A 1 87 ? -9.762 4.374 26.317 1.00 64.38 87 VAL A N 1
ATOM 621 C CA . VAL A 1 87 ? -9.597 5.595 25.509 1.00 64.38 87 VAL A CA 1
ATOM 622 C C . VAL A 1 87 ? -8.941 6.692 26.353 1.00 64.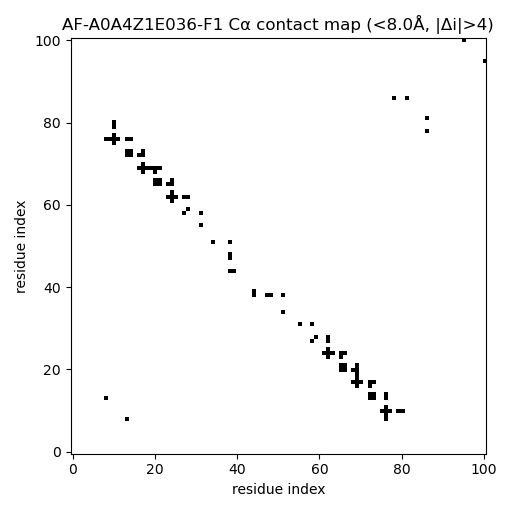38 87 VAL A C 1
ATOM 624 O O . VAL A 1 87 ? -7.996 7.340 25.907 1.00 64.38 87 VAL A O 1
ATOM 627 N N . SER A 1 88 ? -9.378 6.872 27.604 1.00 61.88 88 SER A N 1
ATOM 628 C CA . SER A 1 88 ? -8.772 7.848 28.516 1.00 61.88 88 SER A CA 1
ATOM 629 C C . SER A 1 88 ? -7.292 7.570 28.795 1.00 61.88 88 SER A C 1
ATOM 631 O O . SER A 1 88 ? -6.536 8.527 28.932 1.00 61.88 88 SER A O 1
ATOM 633 N N . GLU A 1 89 ? -6.862 6.311 28.904 1.00 65.81 89 GLU A N 1
ATOM 634 C CA . GLU A 1 89 ? -5.446 5.964 29.107 1.00 65.81 89 GLU A CA 1
ATOM 635 C C . GLU A 1 89 ? -4.601 6.178 27.844 1.00 65.81 89 GLU A C 1
ATOM 637 O O . GLU A 1 89 ? -3.475 6.668 27.943 1.00 65.81 89 GLU A O 1
ATOM 642 N N . GLU A 1 90 ? -5.134 5.869 26.658 1.00 64.00 90 GLU A N 1
ATOM 643 C CA . GLU A 1 90 ? -4.421 6.099 25.395 1.00 64.00 90 GLU A CA 1
ATOM 644 C C . GLU A 1 90 ? -4.248 7.587 25.072 1.00 64.00 90 GLU A C 1
ATOM 646 O O . GLU A 1 90 ? -3.183 8.002 24.611 1.00 64.00 90 GLU A O 1
ATOM 651 N N . PHE A 1 91 ? -5.258 8.408 25.369 1.00 56.34 91 PHE A N 1
ATOM 652 C CA . PHE A 1 91 ? -5.204 9.855 25.153 1.00 56.34 91 PHE A CA 1
ATOM 653 C C . PHE A 1 91 ? -4.553 10.632 26.308 1.00 56.34 91 PHE A C 1
ATOM 655 O O . PHE A 1 91 ? -4.118 11.763 26.092 1.00 56.34 91 PHE A O 1
ATOM 662 N N . ALA A 1 92 ? -4.393 10.040 27.499 1.00 59.56 92 ALA A N 1
ATOM 663 C CA . ALA A 1 92 ? -3.671 10.670 28.611 1.00 59.56 92 ALA A CA 1
ATOM 664 C C . ALA A 1 92 ? -2.191 10.949 28.287 1.00 59.56 92 ALA A C 1
ATOM 666 O O . ALA A 1 92 ? -1.613 11.875 28.848 1.00 59.56 92 ALA A O 1
ATOM 667 N N . GLY A 1 93 ? -1.582 10.187 27.370 1.00 52.91 93 GLY A N 1
ATOM 668 C CA . GLY A 1 93 ? -0.220 10.443 26.885 1.00 52.91 93 GLY A CA 1
ATOM 669 C C . GLY A 1 93 ? -0.127 11.462 25.743 1.00 52.91 93 GLY A C 1
ATOM 670 O O . GLY A 1 93 ? 0.956 11.970 25.471 1.00 52.91 93 GLY A O 1
ATOM 671 N N . PHE A 1 94 ? -1.241 11.774 25.072 1.00 49.97 94 PHE A N 1
ATOM 672 C CA . PHE A 1 94 ? -1.257 12.624 23.874 1.00 49.97 94 PHE A CA 1
ATOM 673 C C . PHE A 1 94 ? -1.301 14.127 24.207 1.00 49.97 94 PHE A C 1
ATOM 675 O O . PHE A 1 94 ? -0.872 14.951 23.400 1.00 49.97 94 PHE A O 1
ATOM 682 N N . ASP A 1 95 ? -1.791 14.488 25.400 1.00 49.97 95 ASP A N 1
ATOM 683 C CA . ASP A 1 95 ? -1.989 15.885 25.814 1.00 49.97 95 ASP A CA 1
ATOM 684 C C . ASP A 1 95 ? -0.688 16.571 26.283 1.00 49.97 95 ASP A C 1
ATOM 686 O O . ASP A 1 95 ? -0.529 17.777 26.103 1.00 49.97 95 ASP A O 1
ATOM 690 N N . GLU A 1 96 ? 0.298 15.839 26.817 1.00 48.50 96 GLU A N 1
ATOM 691 C CA . GLU A 1 96 ? 1.551 16.453 27.301 1.00 48.50 96 GLU A CA 1
ATOM 692 C C . GLU A 1 96 ? 2.539 16.780 26.163 1.00 48.50 96 GLU A C 1
ATOM 694 O O . GLU A 1 96 ? 3.174 17.837 26.171 1.00 48.50 96 GLU A O 1
ATOM 699 N N . GLU A 1 97 ? 2.634 15.938 25.128 1.00 48.66 97 GLU A N 1
ATOM 700 C CA . GLU A 1 97 ? 3.617 16.122 24.046 1.00 48.66 97 GLU A CA 1
ATOM 701 C C . GLU A 1 97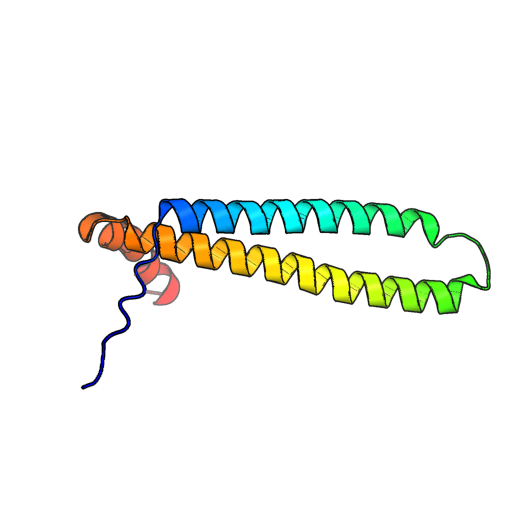 ? 3.190 17.191 23.013 1.00 48.66 97 GLU A C 1
ATOM 703 O O . GLU A 1 97 ? 4.040 17.835 22.393 1.00 48.66 97 GLU A O 1
ATOM 708 N N . LEU A 1 98 ? 1.882 17.453 22.869 1.00 47.84 98 LEU A N 1
ATOM 709 C CA . LEU A 1 98 ? 1.325 18.471 21.960 1.00 47.84 98 LEU A CA 1
ATOM 710 C C . LEU A 1 98 ? 1.107 19.848 22.612 1.00 47.84 98 LEU A C 1
ATOM 712 O O . LEU A 1 98 ? 1.111 20.854 21.896 1.00 47.84 98 LEU A O 1
ATOM 716 N N . LEU A 1 99 ? 0.939 19.925 23.939 1.00 45.91 99 LEU A N 1
ATOM 717 C CA . LEU A 1 99 ? 0.747 21.197 24.654 1.00 45.91 99 LEU A CA 1
ATOM 718 C C . LEU A 1 99 ? 2.054 21.857 25.116 1.00 45.91 99 LEU A C 1
ATOM 720 O O . LEU A 1 99 ? 2.029 23.039 25.461 1.00 45.91 99 LEU A O 1
ATOM 724 N N . GLY A 1 100 ? 3.190 21.150 25.080 1.00 47.97 100 GLY A N 1
ATOM 725 C CA . GLY A 1 100 ? 4.493 21.716 25.444 1.00 47.97 100 GLY A CA 1
ATOM 726 C C . GLY A 1 100 ? 4.524 22.318 26.855 1.00 47.97 100 GLY A C 1
ATOM 727 O O . GLY A 1 100 ? 5.144 23.369 27.048 1.00 47.97 100 GLY A O 1
ATOM 728 N N . LEU A 1 101 ? 3.818 21.690 27.803 1.00 46.16 101 LEU A N 1
ATOM 729 C CA . LEU A 1 101 ? 3.797 22.053 29.223 1.00 46.16 101 LEU A CA 1
ATOM 730 C C . LEU A 1 101 ? 4.719 21.146 30.039 1.00 46.16 101 LEU A C 1
ATOM 732 O O . LEU A 1 101 ? 4.717 19.925 29.785 1.00 46.16 101 LEU A O 1
#

Organism: NCBI:txid1655435

Secondary structure (DSSP, 8-state):
----------HHHHHHHHHHHHHHHHHHHHHHHHHGGGTTS-TTHHHHHHHHHHHHHHHHHHHHHHHHHHHHHHHHHHHHHS-HHHHHHHHHTHHHHHHT-

Radius of gyration: 21.01 Å; Cα contacts (8 Å, |Δi|>4): 54; chains: 1; bounding box: 58×30×56 Å

Foldseek 3Di:
DPPDPPPPDQLVVLLVLLVVLLVVLVVLVVVLVVLVVVLPDDDVSPVVVVVNVVVSVVSVVSSVVSNVSSVVSNVVSVVVPDDPVRVCVVCVVVVCVVVVD

Nearest PDB structures (foldseek):
  8qae-assembly2_C-2  TM=8.357E-01  e=8.562E-01  synthetic construct

Solvent-accessible surface area (backbone atoms only — not comparable to full-atom values): 5695 Å² total; per-residue (Å²): 134,86,74,80,77,79,79,78,73,55,40,69,61,31,40,50,52,17,49,54,27,43,52,52,24,52,53,51,51,54,53,52,63,61,50,64,78,66,55,82,71,56,88,73,23,64,66,52,40,54,50,46,54,49,51,49,52,57,47,47,54,50,31,53,48,30,43,51,50,16,51,50,37,35,49,52,23,47,61,75,70,49,50,76,68,54,49,50,59,64,49,62,65,56,57,51,77,75,65,75,115

Mean predicted aligned error: 12.45 Å

Sequence (101 aa):
MSGEVDLLIDPDEALGHAQDHVEAADDLQGVLNGIVPVAEAGMAATLVQALLERVMTESQAIVDTHSVVGGIVAGIARDTTLTDEQVSEEFAGFDEELLGL

pLDDT: mean 71.93, std 13.68, range [41.47, 89.38]